Protein AF-A0A970WE36-F1 (afdb_monomer_lite)

Structure (mmCIF, N/CA/C/O backbone):
data_AF-A0A970WE36-F1
#
_entry.id   AF-A0A970WE36-F1
#
loop_
_atom_site.group_PDB
_atom_site.id
_atom_site.type_symbol
_atom_site.label_atom_id
_atom_site.label_alt_id
_atom_site.label_comp_id
_atom_site.label_asym_id
_atom_site.label_entity_id
_atom_site.label_seq_id
_atom_site.pdbx_PDB_ins_code
_atom_site.Cartn_x
_atom_site.Cartn_y
_atom_site.Cartn_z
_atom_site.occupancy
_atom_site.B_iso_or_equiv
_atom_site.auth_seq_id
_atom_site.auth_comp_id
_atom_site.auth_asym_id
_atom_site.auth_atom_id
_atom_site.pdbx_PDB_model_num
ATOM 1 N N . MET A 1 1 ? -1.073 -2.062 15.771 1.00 77.75 1 MET A N 1
ATOM 2 C CA . MET A 1 1 ? -1.616 -1.851 17.132 1.00 77.75 1 MET A CA 1
ATOM 3 C C . MET A 1 1 ? -2.695 -0.796 17.016 1.00 77.75 1 MET A C 1
ATOM 5 O O . MET A 1 1 ? -2.570 0.042 16.133 1.00 77.75 1 MET A O 1
ATOM 9 N N . MET A 1 2 ? -3.724 -0.855 17.850 1.00 82.62 2 MET A N 1
ATOM 10 C CA . MET A 1 2 ? -4.867 0.057 17.833 1.00 82.62 2 MET A CA 1
ATOM 11 C C . MET A 1 2 ? -5.070 0.627 19.236 1.00 82.62 2 MET A C 1
ATOM 13 O O . MET A 1 2 ? -4.856 -0.085 20.217 1.00 82.62 2 MET A O 1
ATOM 17 N N . SER A 1 3 ? -5.475 1.889 19.319 1.00 84.69 3 SER A N 1
ATOM 18 C CA . SER A 1 3 ? -5.939 2.532 20.545 1.00 84.69 3 SER A CA 1
ATOM 19 C C . SER A 1 3 ? -7.253 3.243 20.241 1.00 84.69 3 SER A C 1
ATOM 21 O O . SER A 1 3 ? -7.369 3.893 19.204 1.00 84.69 3 SER A O 1
ATOM 23 N N . ASP A 1 4 ? -8.223 3.106 21.133 1.00 90.75 4 ASP A N 1
ATOM 24 C CA . ASP A 1 4 ? -9.548 3.730 21.081 1.00 90.75 4 ASP A CA 1
ATOM 25 C C . ASP A 1 4 ? -9.764 4.742 22.225 1.00 90.75 4 ASP A C 1
ATOM 27 O O . ASP A 1 4 ? -10.789 5.418 22.286 1.00 90.75 4 ASP A O 1
ATOM 31 N N . ASP A 1 5 ? -8.774 4.917 23.105 1.00 91.56 5 ASP A N 1
ATOM 32 C CA . ASP A 1 5 ? -8.851 5.748 24.311 1.00 91.56 5 ASP A CA 1
ATOM 33 C C . ASP A 1 5 ? -7.889 6.949 24.298 1.00 91.56 5 ASP A C 1
ATOM 35 O O . ASP A 1 5 ? -7.480 7.462 25.350 1.00 91.56 5 ASP A O 1
ATOM 39 N N . GLN A 1 6 ? -7.583 7.438 23.092 1.00 89.25 6 GLN A N 1
ATOM 40 C CA . GLN A 1 6 ? -6.638 8.528 22.816 1.00 89.25 6 GLN A CA 1
ATOM 41 C C . GLN A 1 6 ? -5.188 8.181 23.194 1.00 89.25 6 GLN A C 1
ATOM 43 O O . GLN A 1 6 ? -4.437 9.025 23.682 1.00 89.25 6 GLN A O 1
ATOM 48 N N . GLY A 1 7 ? -4.781 6.933 22.957 1.00 90.50 7 GLY A N 1
ATOM 49 C CA . GLY A 1 7 ? -3.398 6.487 23.117 1.00 90.50 7 GLY A CA 1
ATOM 50 C C . GLY A 1 7 ? -3.010 6.109 24.545 1.00 90.50 7 GLY A C 1
ATOM 51 O O . GLY A 1 7 ? -1.814 5.948 24.803 1.00 90.50 7 GLY A O 1
ATOM 52 N N . ARG A 1 8 ? -3.970 5.970 25.471 1.00 91.19 8 ARG A N 1
ATOM 53 C CA . ARG A 1 8 ? -3.691 5.577 26.863 1.00 91.19 8 ARG A CA 1
ATOM 54 C C . ARG A 1 8 ? -3.449 4.075 26.973 1.00 91.19 8 ARG A C 1
ATOM 56 O O . ARG A 1 8 ? -2.536 3.659 27.684 1.00 91.19 8 ARG A O 1
ATOM 63 N N . THR A 1 9 ? -4.218 3.274 26.246 1.00 90.50 9 THR A N 1
ATOM 64 C CA . THR A 1 9 ? -4.042 1.828 26.130 1.00 90.50 9 THR A CA 1
ATOM 65 C C . THR A 1 9 ? -3.933 1.418 24.668 1.00 90.50 9 THR A C 1
ATOM 67 O O . THR A 1 9 ? -4.423 2.085 23.757 1.00 90.50 9 THR A O 1
ATOM 70 N N . TRP A 1 10 ? -3.197 0.330 24.441 1.00 89.69 10 TRP A N 1
ATOM 71 C CA . TRP A 1 10 ? -2.887 -0.172 23.109 1.00 89.69 10 TRP A CA 1
ATOM 72 C C . TRP A 1 10 ? -3.174 -1.662 23.039 1.00 89.69 10 TRP A C 1
ATOM 74 O O . TRP A 1 10 ? -2.649 -2.451 23.825 1.00 89.69 10 TRP A O 1
ATOM 84 N N . HIS A 1 11 ? -3.955 -2.047 22.038 1.00 85.44 11 HIS A N 1
ATOM 85 C CA . HIS A 1 11 ? -4.286 -3.429 21.745 1.00 85.44 11 HIS A CA 1
ATOM 86 C C . HIS A 1 11 ? -3.544 -3.879 20.487 1.00 85.44 11 HIS A C 1
ATOM 88 O O . HIS A 1 11 ? -3.513 -3.204 19.449 1.00 85.44 11 HIS A O 1
ATOM 94 N N . ARG A 1 12 ? -2.899 -5.041 20.570 1.00 84.69 12 ARG A N 1
ATOM 95 C CA . ARG A 1 12 ? -2.335 -5.713 19.399 1.00 84.69 12 ARG A CA 1
ATOM 96 C C . ARG A 1 12 ? -3.428 -6.576 18.768 1.00 84.69 12 ARG A C 1
ATOM 98 O O . ARG A 1 12 ? -4.193 -7.201 19.494 1.00 84.69 12 ARG A O 1
ATOM 105 N N . SER A 1 13 ? -3.474 -6.615 17.435 1.00 79.31 13 SER A N 1
ATOM 106 C CA . SER A 1 13 ? -4.313 -7.586 16.723 1.00 79.31 13 SER A CA 1
ATOM 107 C C . SER A 1 13 ? -3.967 -9.008 17.178 1.00 79.31 13 SER A C 1
ATOM 109 O O . SER A 1 13 ? -2.796 -9.295 17.450 1.00 79.31 13 SER A O 1
ATOM 111 N N . ALA A 1 14 ? -4.974 -9.880 17.248 1.00 79.56 14 ALA A N 1
ATOM 112 C CA . ALA A 1 14 ? -4.768 -11.305 17.497 1.00 79.56 14 ALA A CA 1
ATOM 113 C C . ALA A 1 14 ? -3.917 -11.949 16.387 1.00 79.56 14 ALA A C 1
ATOM 115 O O . ALA A 1 14 ? -3.132 -12.859 16.653 1.00 79.56 14 ALA A O 1
ATOM 116 N N . ASP A 1 15 ? -4.005 -11.406 15.172 1.00 76.25 15 ASP A N 1
ATOM 117 C CA . ASP A 1 15 ? -3.295 -11.896 14.000 1.00 76.25 15 ASP A CA 1
ATOM 118 C C . ASP A 1 15 ? -2.027 -11.084 13.717 1.00 76.25 15 ASP A C 1
ATOM 120 O O . ASP A 1 15 ? -1.945 -9.873 13.942 1.00 76.25 15 ASP A O 1
ATOM 124 N N . THR A 1 16 ? -1.001 -11.760 13.200 1.00 74.19 16 THR A N 1
ATOM 125 C CA . THR A 1 16 ? 0.247 -11.133 12.750 1.00 74.19 16 THR A CA 1
ATOM 126 C C . THR A 1 16 ? 0.548 -11.566 11.324 1.00 74.19 16 THR A C 1
ATOM 128 O O . THR A 1 16 ? 0.665 -12.756 11.042 1.00 74.19 16 THR A O 1
ATOM 131 N N . ILE A 1 17 ? 0.725 -10.591 10.434 1.00 69.62 17 ILE A N 1
ATOM 132 C CA . ILE A 1 17 ? 1.188 -10.832 9.068 1.00 69.62 17 ILE A CA 1
ATOM 133 C C . ILE A 1 17 ? 2.713 -10.957 9.104 1.00 69.62 17 ILE A C 1
ATOM 135 O O . ILE A 1 17 ? 3.409 -10.033 9.526 1.00 69.62 17 ILE A O 1
ATOM 139 N N . VAL A 1 18 ? 3.232 -12.104 8.664 1.00 71.56 18 VAL A N 1
ATOM 140 C CA . VAL A 1 18 ? 4.672 -12.360 8.545 1.00 71.56 18 VAL A CA 1
ATOM 141 C C . VAL A 1 18 ? 5.030 -12.416 7.067 1.00 71.56 18 VAL A C 1
ATOM 143 O O . VAL A 1 18 ? 4.505 -13.245 6.328 1.00 71.56 18 VAL A O 1
ATOM 146 N N . LEU A 1 19 ? 5.938 -11.539 6.643 1.00 61.28 19 LEU A N 1
ATOM 147 C CA . LEU A 1 19 ? 6.429 -11.475 5.269 1.00 61.28 19 LEU A CA 1
ATOM 148 C C . LEU A 1 19 ? 7.941 -11.748 5.245 1.00 61.28 19 LEU A C 1
ATOM 150 O O . LEU A 1 19 ? 8.652 -11.307 6.153 1.00 61.28 19 LEU A O 1
ATOM 154 N N . PRO A 1 20 ? 8.457 -12.474 4.238 1.00 58.75 20 PRO A N 1
ATOM 155 C CA . PRO A 1 20 ? 9.881 -12.787 4.133 1.00 58.75 20 PRO A CA 1
ATOM 156 C C . PRO A 1 20 ? 10.726 -11.527 3.866 1.00 58.75 20 PRO A C 1
ATOM 158 O O . PRO A 1 20 ? 10.232 -10.525 3.350 1.00 58.75 20 PRO A O 1
ATOM 161 N N . LYS A 1 21 ? 12.038 -11.603 4.143 1.00 67.38 21 LYS A N 1
ATOM 162 C CA . LYS A 1 21 ? 13.009 -10.487 4.020 1.00 67.38 21 LYS A CA 1
ATOM 163 C C . LYS A 1 21 ? 12.652 -9.315 4.959 1.00 67.38 21 LYS A C 1
ATOM 165 O O . LYS A 1 21 ? 12.136 -9.552 6.048 1.00 67.38 21 LYS A O 1
ATOM 170 N N . ARG A 1 22 ? 12.924 -8.050 4.592 1.00 63.38 22 ARG A N 1
ATOM 171 C CA . ARG A 1 22 ? 12.380 -6.868 5.303 1.00 63.38 22 ARG A CA 1
ATOM 172 C C . ARG A 1 22 ? 10.915 -6.678 4.892 1.00 63.38 22 ARG A C 1
ATOM 174 O O . ARG A 1 22 ? 10.573 -5.749 4.172 1.00 63.38 22 ARG A O 1
ATOM 181 N N . GLY A 1 23 ? 10.093 -7.667 5.227 1.00 57.22 23 GLY A N 1
ATOM 182 C CA . GLY A 1 23 ? 8.861 -7.965 4.506 1.00 57.22 23 GLY A CA 1
ATOM 183 C C . GLY A 1 23 ? 7.701 -6.999 4.724 1.00 57.22 23 GLY A C 1
ATOM 184 O O . GLY A 1 23 ? 6.837 -6.949 3.865 1.00 57.22 23 GLY A O 1
ATOM 185 N N . ALA A 1 24 ? 7.673 -6.224 5.808 1.00 63.97 24 ALA A N 1
ATOM 186 C CA . ALA A 1 24 ? 6.612 -5.252 6.072 1.00 63.97 24 ALA A CA 1
ATOM 187 C C . ALA A 1 24 ? 7.228 -3.930 6.531 1.00 63.97 24 ALA A C 1
ATOM 189 O O . ALA A 1 24 ? 7.826 -3.852 7.605 1.00 63.97 24 ALA A O 1
ATOM 190 N N . MET A 1 25 ? 7.117 -2.901 5.699 1.00 73.25 25 MET A N 1
ATOM 191 C CA . MET A 1 25 ? 7.684 -1.580 5.946 1.00 73.25 25 MET A CA 1
ATOM 192 C C . MET A 1 25 ? 6.666 -0.496 5.580 1.00 73.25 25 MET A C 1
ATOM 194 O O . MET A 1 25 ? 5.909 -0.668 4.628 1.00 73.25 25 MET A O 1
ATOM 198 N N . GLU A 1 26 ? 6.689 0.619 6.318 1.00 72.56 26 GLU A N 1
ATOM 199 C CA . GLU A 1 26 ? 5.905 1.839 6.034 1.00 72.56 26 GLU A CA 1
ATOM 200 C C . GLU A 1 26 ? 4.426 1.549 5.751 1.00 72.56 26 GLU A C 1
ATOM 202 O O . GLU A 1 26 ? 3.914 1.782 4.659 1.00 72.56 26 GLU A O 1
ATOM 207 N N . ALA A 1 27 ? 3.755 0.986 6.757 1.00 69.00 27 ALA A N 1
ATOM 208 C CA . ALA A 1 27 ? 2.320 0.764 6.706 1.00 69.00 27 ALA A CA 1
ATOM 209 C C . ALA A 1 27 ? 1.573 2.102 6.631 1.00 69.00 27 ALA A C 1
ATOM 211 O O . ALA A 1 27 ? 1.799 2.969 7.475 1.00 69.00 27 ALA A O 1
ATOM 212 N N . SER A 1 28 ? 0.647 2.228 5.684 1.00 74.62 28 SER A N 1
ATOM 213 C CA . SER A 1 28 ? -0.371 3.281 5.677 1.00 74.62 28 SER A CA 1
ATOM 214 C C . SER A 1 28 ? -1.753 2.639 5.741 1.00 74.62 28 SER A C 1
ATOM 216 O O . SER A 1 28 ? -1.988 1.619 5.088 1.00 74.62 28 SER A O 1
ATOM 218 N N . ILE A 1 29 ? -2.637 3.206 6.562 1.00 73.81 29 ILE A N 1
ATOM 219 C CA . ILE A 1 29 ? -4.001 2.726 6.792 1.00 73.81 29 ILE A CA 1
ATOM 220 C C . ILE A 1 29 ? -4.969 3.826 6.377 1.00 73.81 29 ILE A C 1
ATOM 222 O O . ILE A 1 29 ? -4.776 4.982 6.751 1.00 73.81 29 ILE A O 1
ATOM 226 N N . ALA A 1 30 ? -6.026 3.446 5.673 1.00 75.50 30 ALA A N 1
ATOM 227 C CA . ALA A 1 30 ? -7.167 4.304 5.403 1.00 75.50 30 ALA A CA 1
ATOM 228 C C . ALA A 1 30 ? -8.471 3.573 5.737 1.00 75.50 30 ALA A C 1
ATOM 230 O O . ALA A 1 30 ? -8.515 2.341 5.759 1.00 75.50 30 ALA A O 1
ATOM 231 N N . GLU A 1 31 ? -9.517 4.346 6.002 1.00 76.62 31 GLU A N 1
ATOM 232 C CA . GLU A 1 31 ? -10.875 3.846 6.201 1.00 76.62 31 GLU A CA 1
ATOM 233 C C . GLU A 1 31 ? -11.633 3.882 4.870 1.00 76.62 31 GLU A C 1
ATOM 235 O O . GLU A 1 31 ? -11.585 4.870 4.131 1.00 76.62 31 GLU A O 1
ATOM 240 N N . LEU A 1 32 ? -12.293 2.776 4.549 1.00 72.50 32 LEU A N 1
ATOM 241 C CA . LEU A 1 32 ? -13.177 2.629 3.403 1.00 72.50 32 LEU A CA 1
ATOM 242 C C . LEU A 1 32 ? -14.567 3.190 3.727 1.00 72.50 32 LEU A C 1
ATOM 244 O O . LEU A 1 32 ? -14.930 3.403 4.881 1.00 72.50 32 LEU A O 1
ATOM 248 N N . ALA A 1 33 ? -15.376 3.430 2.693 1.00 73.12 33 ALA A N 1
ATOM 249 C CA . ALA A 1 33 ? -16.701 4.037 2.850 1.00 73.12 33 ALA A CA 1
ATOM 250 C C . ALA A 1 33 ? -17.688 3.197 3.690 1.00 73.12 33 ALA A C 1
ATOM 252 O O . ALA A 1 33 ? -18.689 3.728 4.167 1.00 73.12 33 ALA A O 1
ATOM 253 N N . ASP A 1 34 ? -17.426 1.901 3.852 1.00 76.56 34 ASP A N 1
ATOM 254 C CA . ASP A 1 34 ? -18.204 0.957 4.659 1.00 76.56 34 ASP A CA 1
ATOM 255 C C . ASP A 1 34 ? -17.673 0.787 6.097 1.00 76.56 34 ASP A C 1
ATOM 257 O O . ASP A 1 34 ? -18.246 0.020 6.872 1.00 76.56 34 ASP A O 1
ATOM 261 N N . GLY A 1 35 ? -16.622 1.523 6.474 1.00 73.94 35 GLY A N 1
ATOM 262 C CA . GLY A 1 35 ? -15.989 1.455 7.792 1.00 73.94 35 GLY A CA 1
ATOM 263 C C . GLY A 1 35 ? -14.934 0.354 7.929 1.00 73.94 35 GLY A C 1
ATOM 264 O O . GLY A 1 35 ? -14.373 0.181 9.013 1.00 73.94 35 GLY A O 1
ATOM 265 N N . GLU A 1 36 ? -14.632 -0.397 6.863 1.00 77.94 36 GLU A N 1
ATOM 266 C CA . GLU A 1 36 ? -13.482 -1.300 6.864 1.00 77.94 36 GLU A CA 1
ATOM 267 C C . GLU A 1 36 ? -12.161 -0.522 6.780 1.00 77.94 36 GLU A C 1
ATOM 269 O O . GLU A 1 36 ? -12.085 0.586 6.252 1.00 77.94 36 GLU A O 1
ATOM 274 N N . LEU A 1 37 ? -11.081 -1.116 7.294 1.00 73.25 37 LEU A N 1
ATOM 275 C CA . LEU A 1 37 ? -9.738 -0.551 7.186 1.00 73.25 37 LEU A CA 1
ATOM 276 C C . LEU A 1 37 ? -8.929 -1.308 6.143 1.00 73.25 37 LEU A C 1
ATOM 278 O O . LEU A 1 37 ? -8.836 -2.535 6.168 1.00 73.25 37 LEU A O 1
ATOM 282 N N . VAL A 1 38 ? -8.246 -0.560 5.290 1.00 71.81 38 VAL A N 1
ATOM 283 C CA . VAL A 1 38 ? -7.328 -1.092 4.287 1.00 71.81 38 VAL A CA 1
ATOM 284 C C . VAL A 1 38 ? -5.920 -0.608 4.583 1.00 71.81 38 VAL A C 1
ATOM 286 O O . VAL A 1 38 ? -5.678 0.565 4.866 1.00 71.81 38 VAL A O 1
ATOM 289 N N . MET A 1 39 ? -4.979 -1.546 4.547 1.00 71.56 39 MET A N 1
ATOM 290 C CA . MET A 1 39 ? -3.580 -1.299 4.856 1.00 71.56 39 MET A CA 1
ATOM 291 C C . MET A 1 39 ? -2.730 -1.536 3.614 1.00 71.56 39 MET A C 1
ATOM 293 O O . MET A 1 39 ? -2.712 -2.634 3.062 1.00 71.56 39 MET A O 1
ATOM 297 N N . SER A 1 40 ? -1.978 -0.517 3.215 1.00 72.19 40 SER A N 1
ATOM 298 C CA . SER A 1 40 ? -0.899 -0.653 2.239 1.00 72.19 40 SER A CA 1
ATOM 299 C C . SER A 1 40 ? 0.425 -0.841 2.977 1.00 72.19 40 SER A C 1
ATOM 301 O O . SER A 1 40 ? 0.700 -0.159 3.964 1.00 72.19 40 SER A O 1
ATOM 303 N N . LEU A 1 41 ? 1.236 -1.793 2.522 1.00 67.12 41 LEU A N 1
ATOM 304 C CA . LEU A 1 41 ? 2.547 -2.108 3.086 1.00 67.12 41 LEU A CA 1
ATOM 305 C C . LEU A 1 41 ? 3.558 -2.150 1.949 1.00 67.12 41 LEU A C 1
ATOM 307 O O . LEU A 1 41 ? 3.336 -2.839 0.953 1.00 67.12 41 LEU A O 1
ATOM 311 N N . ARG A 1 42 ? 4.708 -1.496 2.116 1.00 70.19 42 ARG A N 1
ATOM 312 C CA . ARG A 1 42 ? 5.858 -1.815 1.271 1.00 70.19 42 ARG A CA 1
ATOM 313 C C . ARG A 1 42 ? 6.418 -3.157 1.710 1.00 70.19 42 ARG A C 1
ATOM 315 O O . ARG A 1 42 ? 6.630 -3.404 2.899 1.00 70.19 42 ARG A O 1
ATOM 322 N N . THR A 1 43 ? 6.754 -3.981 0.733 1.00 64.75 43 THR A N 1
ATOM 323 C CA . THR A 1 43 ? 7.458 -5.240 0.953 1.00 64.75 43 THR A CA 1
ATOM 324 C C . THR A 1 43 ? 8.689 -5.292 0.044 1.00 64.75 43 THR A C 1
ATOM 326 O O . THR A 1 43 ? 8.786 -4.547 -0.927 1.00 64.75 43 THR A O 1
ATOM 329 N N . GLN A 1 44 ? 9.655 -6.161 0.349 1.00 60.28 44 GLN A N 1
ATOM 330 C CA . GLN A 1 44 ? 10.781 -6.458 -0.557 1.00 60.28 44 GLN A CA 1
ATOM 331 C C . GLN A 1 44 ? 10.486 -7.622 -1.518 1.00 60.28 44 GLN A C 1
ATOM 333 O O . GLN A 1 44 ? 11.401 -8.275 -2.043 1.00 60.28 44 GLN A O 1
ATOM 338 N N . LEU A 1 45 ? 9.208 -7.944 -1.679 1.00 52.97 45 LEU A N 1
ATOM 339 C CA . LEU A 1 45 ? 8.709 -8.807 -2.729 1.00 52.97 45 LEU A CA 1
ATOM 340 C C . LEU A 1 45 ? 8.417 -7.851 -3.896 1.00 52.97 45 LEU A C 1
ATOM 342 O O . LEU A 1 45 ? 7.490 -7.059 -3.789 1.00 52.97 45 LEU A O 1
ATOM 346 N N . GLY A 1 46 ? 9.266 -7.817 -4.935 1.00 53.47 46 GLY A N 1
ATOM 347 C CA . GLY A 1 46 ? 8.970 -7.039 -6.1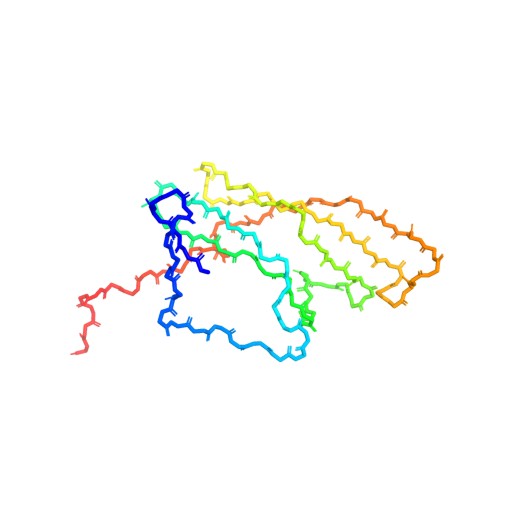58 1.00 53.47 46 GLY A CA 1
ATOM 348 C C . GLY A 1 46 ? 7.595 -7.440 -6.708 1.00 53.47 46 GLY A C 1
ATOM 349 O O . GLY A 1 46 ? 7.149 -8.551 -6.436 1.00 53.47 46 GLY A O 1
ATOM 350 N N . ASP A 1 47 ? 6.821 -6.640 -7.425 1.00 54.44 47 ASP A N 1
ATOM 351 C CA . ASP A 1 47 ? 6.961 -5.402 -8.199 1.00 54.44 47 ASP A CA 1
ATOM 352 C C . ASP A 1 47 ? 5.668 -4.581 -7.947 1.00 54.44 47 ASP A C 1
ATOM 354 O O . ASP A 1 47 ? 4.750 -5.134 -7.340 1.00 54.44 47 ASP A O 1
ATOM 358 N N . LEU A 1 48 ? 5.511 -3.335 -8.413 1.00 52.56 48 LEU A N 1
ATOM 359 C CA . LEU A 1 48 ? 4.143 -2.785 -8.504 1.00 52.56 48 LEU A CA 1
ATOM 360 C C . LEU A 1 48 ? 3.456 -3.135 -9.830 1.00 52.56 48 LEU A C 1
ATOM 362 O O . LEU A 1 48 ? 2.238 -3.253 -9.800 1.00 52.56 48 LEU A O 1
ATOM 366 N N . GLU A 1 49 ? 4.208 -3.412 -10.913 1.00 49.31 49 GLU A N 1
ATOM 367 C CA . GLU A 1 49 ? 3.827 -4.449 -11.903 1.00 49.31 49 GLU A CA 1
ATOM 368 C C . GLU A 1 49 ? 4.861 -4.778 -13.012 1.00 49.31 49 GLU A C 1
ATOM 370 O O . GLU A 1 49 ? 4.501 -5.560 -13.881 1.00 49.31 49 GLU A O 1
ATOM 375 N N . THR A 1 50 ? 6.105 -4.264 -13.044 1.00 59.91 50 THR A N 1
ATOM 376 C CA . THR A 1 50 ? 7.090 -4.359 -14.169 1.00 59.91 50 THR A CA 1
ATOM 377 C C . THR A 1 50 ? 8.538 -3.842 -13.973 1.00 59.91 50 THR A C 1
ATOM 379 O O . THR A 1 50 ? 9.378 -4.087 -14.842 1.00 59.91 50 THR A O 1
ATOM 382 N N . ASP A 1 51 ? 8.875 -3.044 -12.951 1.00 68.06 51 ASP A N 1
ATOM 383 C CA . ASP A 1 51 ? 10.211 -2.426 -12.846 1.00 68.06 51 ASP A CA 1
ATOM 384 C C . ASP A 1 51 ? 11.112 -3.106 -11.793 1.00 68.06 51 ASP A C 1
ATOM 386 O O . ASP A 1 51 ? 11.146 -2.677 -10.634 1.00 68.06 51 ASP A O 1
ATOM 390 N N . PRO A 1 52 ? 11.935 -4.109 -12.178 1.00 67.56 52 PRO A N 1
ATOM 391 C CA . PRO A 1 52 ? 12.832 -4.801 -11.251 1.00 67.56 52 PRO A CA 1
ATOM 392 C C . PRO A 1 52 ? 13.999 -3.924 -10.779 1.00 67.56 52 PRO A C 1
ATOM 394 O O . PRO A 1 52 ? 14.796 -4.353 -9.942 1.00 67.56 52 PRO A O 1
ATOM 397 N N . THR A 1 53 ? 14.150 -2.722 -11.342 1.00 73.31 53 THR A N 1
ATOM 398 C CA . THR A 1 53 ? 15.242 -1.801 -11.022 1.00 73.31 53 THR A CA 1
ATOM 399 C C . THR A 1 53 ? 14.821 -0.704 -10.053 1.00 73.31 53 THR A C 1
ATOM 401 O O . THR A 1 53 ? 15.692 0.025 -9.577 1.00 73.31 53 THR A O 1
ATOM 404 N N . ALA A 1 54 ? 13.529 -0.590 -9.735 1.00 73.00 54 ALA A N 1
ATOM 405 C CA . ALA A 1 54 ? 12.997 0.440 -8.856 1.00 73.00 54 ALA A CA 1
ATOM 406 C C . ALA A 1 54 ? 12.657 -0.093 -7.459 1.00 73.00 54 ALA A C 1
ATOM 408 O O . ALA A 1 54 ? 12.106 -1.179 -7.297 1.00 73.00 54 ALA A O 1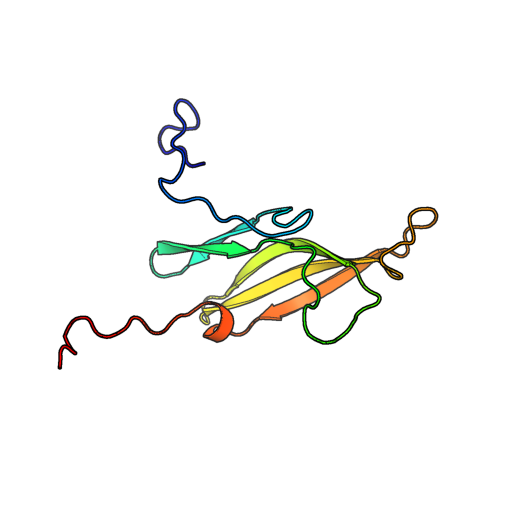
ATO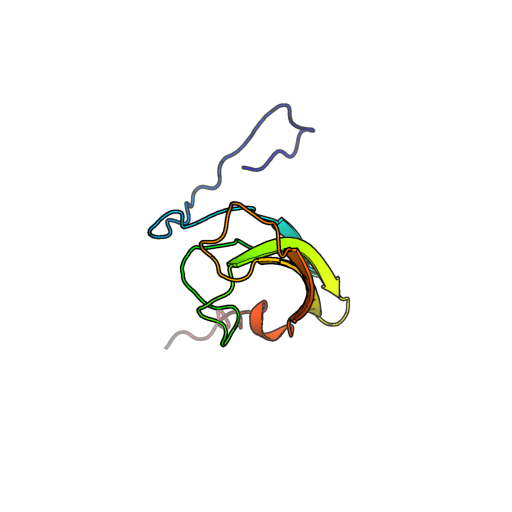M 409 N N . GLU A 1 55 ? 12.937 0.716 -6.438 1.00 73.50 55 GLU A N 1
ATOM 410 C CA . GLU A 1 55 ? 12.341 0.561 -5.110 1.00 73.50 55 GLU A CA 1
ATOM 411 C C . GLU A 1 55 ? 11.294 1.660 -4.903 1.00 73.50 55 GLU A C 1
ATOM 413 O O . GLU A 1 55 ? 11.552 2.828 -5.190 1.00 73.50 55 GLU A O 1
ATOM 418 N N . PHE A 1 56 ? 10.114 1.291 -4.397 1.00 73.12 56 PHE A N 1
ATOM 419 C CA . PHE A 1 56 ? 9.013 2.221 -4.136 1.00 73.12 56 PHE A CA 1
ATOM 420 C C . PHE A 1 56 ? 8.726 2.301 -2.642 1.00 73.12 56 PHE A C 1
ATOM 422 O O . PHE A 1 56 ? 8.517 1.273 -2.009 1.00 73.12 56 PHE A O 1
ATOM 429 N N . THR A 1 57 ? 8.655 3.505 -2.084 1.00 72.50 57 THR A N 1
ATOM 430 C CA . THR A 1 57 ? 8.111 3.778 -0.743 1.00 72.50 57 THR A CA 1
ATOM 431 C C . THR A 1 57 ? 6.745 4.437 -0.888 1.00 72.50 57 THR A C 1
ATOM 433 O O . THR A 1 57 ? 6.601 5.373 -1.674 1.00 72.50 57 THR A O 1
ATOM 436 N N . ASN A 1 58 ? 5.736 3.929 -0.174 1.00 70.06 58 ASN A N 1
ATOM 437 C CA . ASN A 1 58 ? 4.441 4.595 -0.118 1.00 70.06 58 ASN A CA 1
ATOM 438 C C . ASN A 1 58 ? 4.537 5.781 0.845 1.00 70.06 58 ASN A C 1
ATOM 440 O O . ASN A 1 58 ? 4.887 5.602 2.010 1.00 70.06 58 ASN A O 1
ATOM 444 N N . LEU A 1 59 ? 4.222 6.973 0.350 1.00 71.44 59 LEU A N 1
ATOM 445 C CA . LEU A 1 59 ? 4.143 8.183 1.158 1.00 71.44 59 LEU A CA 1
ATOM 446 C C . LEU A 1 59 ? 2.712 8.452 1.616 1.00 71.44 59 LEU A C 1
ATOM 448 O O . LEU A 1 59 ? 2.525 8.927 2.733 1.00 71.44 59 LEU A O 1
ATOM 452 N N . ASP A 1 60 ? 1.724 8.163 0.764 1.00 74.38 60 ASP A N 1
ATOM 453 C CA . ASP A 1 60 ? 0.318 8.424 1.055 1.00 74.38 60 ASP A CA 1
ATOM 454 C C . ASP A 1 60 ? -0.628 7.529 0.238 1.00 74.38 60 ASP A C 1
ATOM 456 O O . ASP A 1 60 ? -0.345 7.176 -0.908 1.00 74.38 60 ASP A O 1
ATOM 460 N N . CYS A 1 61 ? -1.778 7.188 0.815 1.00 74.69 61 CYS A N 1
ATOM 461 C CA . CYS A 1 61 ? -2.830 6.420 0.156 1.00 74.69 61 CYS A CA 1
ATOM 462 C C . CYS A 1 61 ? -4.188 7.062 0.435 1.00 74.69 61 CYS A C 1
ATOM 464 O O . CYS A 1 61 ? -4.674 7.032 1.566 1.00 74.69 61 CYS A O 1
ATOM 466 N N . LEU A 1 62 ? -4.812 7.606 -0.608 1.00 79.25 62 LEU A N 1
ATOM 467 C CA . LEU A 1 62 ? -6.110 8.261 -0.521 1.00 79.25 62 LEU A CA 1
ATOM 468 C C . LEU A 1 62 ? -7.180 7.425 -1.219 1.00 79.25 62 LEU A C 1
ATOM 470 O O . LEU A 1 62 ? -7.138 7.260 -2.439 1.00 79.25 62 LEU A O 1
ATOM 474 N N . PHE A 1 63 ? -8.176 6.958 -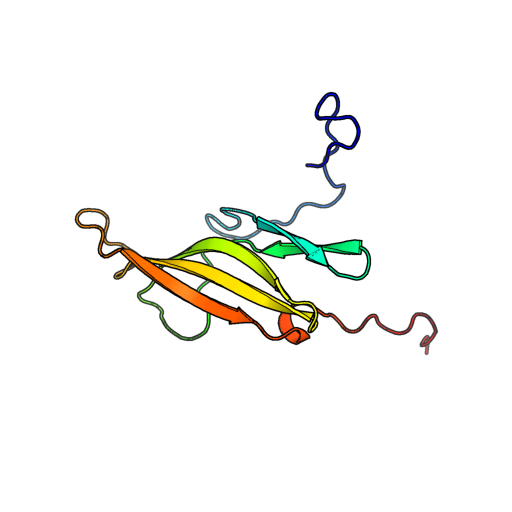0.469 1.00 76.94 63 PHE A N 1
ATOM 475 C CA . PHE A 1 63 ? -9.330 6.273 -1.048 1.00 76.94 63 PHE A CA 1
ATOM 476 C C . PHE A 1 63 ? -10.299 7.262 -1.686 1.00 76.94 63 PHE A C 1
ATOM 478 O O . PHE A 1 63 ? -10.627 8.312 -1.134 1.00 76.94 63 PHE A O 1
ATOM 485 N N . LEU A 1 64 ? -10.746 6.914 -2.887 1.00 76.62 64 LEU A N 1
ATOM 486 C CA . LEU A 1 64 ? -11.708 7.675 -3.663 1.00 76.62 64 LEU A CA 1
ATOM 487 C C . LEU A 1 64 ? -13.120 7.189 -3.338 1.00 76.62 64 LEU A C 1
ATOM 489 O O . LEU A 1 64 ? -13.346 6.001 -3.120 1.00 76.62 64 LEU A O 1
ATOM 493 N N . GLN A 1 65 ? -14.105 8.085 -3.424 1.00 74.19 65 GLN A N 1
ATOM 494 C CA . GLN A 1 65 ? -15.525 7.717 -3.293 1.00 74.19 65 GLN A CA 1
ATOM 495 C C . GLN A 1 65 ? -15.973 6.664 -4.322 1.00 74.19 65 GLN A C 1
ATOM 497 O O . GLN A 1 65 ? -16.957 5.968 -4.103 1.00 74.19 65 GLN A O 1
ATOM 502 N N . SER A 1 66 ? -15.252 6.532 -5.438 1.00 78.50 66 SER A N 1
ATOM 503 C CA . SER A 1 66 ? -15.480 5.500 -6.453 1.00 78.50 66 SER A CA 1
ATOM 504 C C . SER A 1 66 ? -15.020 4.095 -6.037 1.00 78.50 66 SER A C 1
ATOM 506 O O . SER A 1 66 ? -15.200 3.158 -6.810 1.00 78.50 66 SER A O 1
ATOM 508 N N . GLY A 1 67 ? -14.405 3.937 -4.861 1.00 75.31 67 GLY A N 1
ATOM 509 C CA . GLY A 1 67 ? -13.906 2.659 -4.344 1.00 75.31 67 GLY A CA 1
ATOM 510 C C . GLY A 1 67 ? -12.480 2.296 -4.778 1.00 75.31 67 GLY A C 1
ATOM 511 O O . GLY A 1 67 ? -11.970 1.268 -4.352 1.00 75.31 67 GLY A O 1
ATOM 512 N N . GLY A 1 68 ? -11.825 3.117 -5.607 1.00 80.94 68 GLY A N 1
ATOM 513 C CA . GLY A 1 68 ? -10.388 3.002 -5.901 1.00 80.94 68 GLY A CA 1
ATOM 514 C C . GLY A 1 68 ? -9.520 3.797 -4.920 1.00 80.94 68 GLY A C 1
ATOM 515 O O . GLY A 1 68 ? -10.035 4.424 -3.996 1.00 80.94 68 GLY A O 1
ATOM 516 N N . ALA A 1 69 ? -8.209 3.837 -5.154 1.00 80.88 69 ALA A N 1
ATOM 517 C CA . ALA A 1 69 ? -7.286 4.661 -4.373 1.00 80.88 69 ALA A CA 1
ATOM 518 C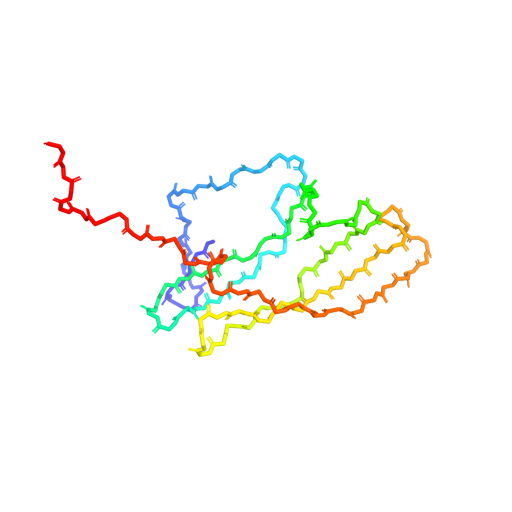 C . ALA A 1 69 ? -6.255 5.377 -5.249 1.00 80.88 69 ALA A C 1
ATOM 520 O O . ALA A 1 69 ? -5.859 4.879 -6.300 1.00 80.88 69 ALA A O 1
ATOM 521 N N . VAL A 1 70 ? -5.787 6.536 -4.793 1.00 80.25 70 VAL A N 1
ATOM 522 C CA . VAL A 1 70 ? -4.578 7.188 -5.301 1.00 80.25 70 VAL A CA 1
ATOM 523 C C . VAL A 1 70 ? -3.446 6.874 -4.335 1.00 80.25 70 VAL A C 1
ATOM 525 O O . VAL A 1 70 ? -3.496 7.261 -3.169 1.00 80.25 70 VAL A O 1
ATOM 528 N N . VAL A 1 71 ? -2.423 6.182 -4.825 1.00 79.44 71 VAL A N 1
ATOM 529 C CA . VAL A 1 71 ? -1.208 5.881 -4.066 1.00 79.44 71 VAL A CA 1
ATOM 530 C C . VAL A 1 71 ? -0.116 6.836 -4.515 1.00 79.44 71 VAL A C 1
ATOM 532 O O . VAL A 1 71 ? 0.254 6.850 -5.690 1.00 79.44 71 VAL A O 1
ATOM 535 N N . THR A 1 72 ? 0.407 7.627 -3.584 1.00 78.62 72 THR A N 1
ATOM 536 C CA . THR A 1 72 ? 1.572 8.486 -3.802 1.00 78.62 72 THR A CA 1
ATOM 537 C C . THR A 1 72 ? 2.810 7.751 -3.328 1.00 78.62 72 THR A C 1
ATOM 539 O O . THR A 1 72 ? 2.936 7.424 -2.151 1.00 78.62 72 THR A O 1
ATOM 542 N N . CYS A 1 73 ? 3.758 7.519 -4.226 1.00 75.31 73 CYS A N 1
ATOM 543 C CA . CYS A 1 73 ? 4.997 6.831 -3.911 1.00 75.31 73 CYS A CA 1
ATOM 544 C C . CYS A 1 73 ? 6.224 7.664 -4.282 1.00 75.31 73 CYS A C 1
ATOM 546 O O . CYS A 1 73 ? 6.217 8.450 -5.229 1.00 75.31 73 CYS A O 1
ATOM 548 N N . CYS A 1 74 ? 7.309 7.481 -3.536 1.00 77.19 74 CYS A N 1
ATOM 549 C CA . CYS A 1 74 ? 8.634 7.880 -3.993 1.00 77.19 74 CYS A CA 1
ATOM 550 C C . CYS A 1 74 ? 9.339 6.647 -4.561 1.00 77.19 74 CYS A C 1
ATOM 552 O O . CYS A 1 74 ? 9.329 5.577 -3.950 1.00 77.19 74 CYS A O 1
ATOM 554 N N . ALA A 1 75 ? 9.917 6.799 -5.749 1.00 78.06 75 ALA A N 1
ATOM 555 C CA . ALA A 1 75 ? 10.645 5.764 -6.458 1.00 78.06 75 ALA A CA 1
ATOM 556 C C . ALA A 1 75 ? 12.134 6.114 -6.523 1.00 78.06 75 ALA A C 1
ATOM 558 O O . ALA A 1 75 ? 12.498 7.227 -6.913 1.00 78.06 75 ALA A O 1
ATOM 559 N N . THR A 1 76 ? 12.993 5.152 -6.199 1.00 77.12 76 THR A N 1
ATOM 560 C CA . THR A 1 76 ? 14.446 5.252 -6.372 1.00 77.12 76 THR A CA 1
ATOM 561 C C . THR A 1 76 ? 14.922 4.292 -7.451 1.00 77.12 76 THR A C 1
ATOM 563 O O . THR A 1 76 ? 14.506 3.133 -7.496 1.00 77.12 76 THR A O 1
ATOM 566 N N . ARG A 1 77 ? 15.805 4.780 -8.333 1.00 76.81 77 ARG A N 1
ATOM 567 C CA . ARG A 1 77 ? 16.412 3.987 -9.410 1.00 76.81 77 ARG A CA 1
ATOM 568 C C . ARG A 1 77 ? 17.914 4.279 -9.546 1.00 76.81 77 ARG A C 1
ATOM 570 O O . ARG A 1 77 ? 18.277 5.450 -9.650 1.00 76.81 77 ARG A O 1
ATOM 577 N N . PRO A 1 78 ? 18.772 3.248 -9.632 1.00 72.56 78 PRO A N 1
ATOM 578 C CA . PRO A 1 78 ? 18.461 1.849 -9.347 1.00 72.56 78 PRO A CA 1
ATOM 579 C C . PRO A 1 78 ? 18.217 1.624 -7.843 1.00 72.56 78 PRO A C 1
ATOM 581 O O . PRO A 1 78 ? 18.749 2.353 -7.009 1.00 72.56 78 PRO A O 1
ATOM 584 N N . ALA A 1 79 ? 17.455 0.587 -7.496 1.00 66.44 79 ALA A N 1
ATOM 585 C CA . ALA A 1 79 ? 17.082 0.184 -6.134 1.00 66.44 79 ALA A CA 1
ATOM 586 C C . ALA A 1 79 ? 18.244 0.198 -5.116 1.00 66.44 79 ALA A C 1
ATOM 588 O O . ALA A 1 79 ? 18.068 0.516 -3.941 1.00 66.44 79 ALA A O 1
ATOM 589 N N . TRP A 1 80 ? 19.456 -0.138 -5.565 1.00 70.06 80 TRP A N 1
ATOM 590 C CA . TRP A 1 80 ? 20.648 -0.236 -4.720 1.00 70.06 80 TRP A CA 1
ATOM 591 C C . TRP A 1 80 ? 21.464 1.063 -4.604 1.00 70.06 80 TRP A C 1
ATOM 593 O O . TRP A 1 80 ? 22.424 1.096 -3.828 1.00 70.06 80 TRP A O 1
ATOM 603 N N . GLU A 1 81 ? 21.130 2.120 -5.348 1.00 69.88 81 GLU A N 1
ATOM 604 C CA . GLU A 1 81 ? 21.874 3.381 -5.321 1.00 69.88 81 GLU A CA 1
ATOM 605 C C . GLU A 1 81 ? 21.539 4.181 -4.059 1.00 69.88 81 GLU A C 1
ATOM 607 O O . GLU A 1 81 ? 20.401 4.582 -3.824 1.00 69.88 81 GLU A O 1
ATOM 612 N N . ARG A 1 82 ? 22.555 4.414 -3.223 1.00 66.50 82 ARG A N 1
ATOM 613 C CA . ARG A 1 82 ? 22.416 5.142 -1.948 1.00 66.50 82 ARG A CA 1
ATOM 614 C C . ARG A 1 82 ? 23.271 6.400 -1.871 1.00 66.50 82 ARG A C 1
ATOM 616 O O . ARG A 1 82 ? 23.193 7.110 -0.873 1.00 66.50 82 ARG A O 1
ATOM 623 N N . ARG A 1 83 ? 24.123 6.661 -2.871 1.00 63.88 83 ARG A N 1
ATOM 624 C CA . ARG A 1 83 ? 25.068 7.791 -2.843 1.00 63.88 83 ARG A CA 1
ATOM 625 C C . ARG A 1 83 ? 24.510 9.046 -3.497 1.00 63.88 83 ARG A C 1
ATOM 627 O O . ARG A 1 83 ? 24.897 10.145 -3.110 1.00 63.88 83 ARG A O 1
ATOM 634 N N . THR A 1 84 ? 23.601 8.902 -4.454 1.00 61.62 84 THR A N 1
ATOM 635 C CA . THR A 1 84 ? 22.952 10.032 -5.121 1.00 61.62 84 THR A CA 1
ATOM 636 C C . THR A 1 84 ? 21.455 9.758 -5.205 1.00 61.62 84 THR A C 1
ATOM 638 O O . THR A 1 84 ? 21.062 8.795 -5.859 1.00 61.62 84 THR A O 1
ATOM 641 N N . PRO A 1 85 ? 20.600 10.553 -4.538 1.00 58.59 85 PRO A N 1
ATOM 642 C CA . PRO A 1 85 ? 19.169 10.312 -4.559 1.00 58.59 85 PRO A CA 1
ATOM 643 C C . PRO A 1 85 ? 18.593 10.737 -5.913 1.00 58.59 85 PRO A C 1
ATOM 645 O O . PRO A 1 85 ? 18.197 11.883 -6.101 1.00 58.59 85 PRO A O 1
ATOM 648 N N . ALA A 1 86 ? 18.508 9.804 -6.859 1.00 64.81 86 ALA A N 1
ATOM 649 C CA . ALA A 1 86 ? 17.573 9.914 -7.973 1.00 64.81 86 ALA A CA 1
ATOM 650 C C . ALA A 1 86 ? 16.182 9.493 -7.469 1.00 64.81 86 ALA A C 1
ATOM 652 O O . ALA A 1 86 ? 15.699 8.398 -7.752 1.00 64.81 86 ALA A O 1
ATOM 653 N N . MET A 1 87 ? 15.586 10.344 -6.628 1.00 71.19 87 MET A N 1
ATOM 654 C CA . MET A 1 87 ? 14.236 10.160 -6.094 1.00 71.19 87 MET A CA 1
ATOM 655 C C . MET A 1 87 ? 13.232 10.822 -7.031 1.00 71.19 87 MET A C 1
ATOM 657 O O . MET A 1 87 ? 13.352 12.006 -7.338 1.00 71.19 87 MET A O 1
ATOM 661 N N . SER A 1 88 ? 12.241 10.061 -7.482 1.00 77.06 88 SER A N 1
ATOM 662 C CA . SER A 1 88 ? 11.115 10.574 -8.262 1.00 77.06 88 SER A CA 1
ATOM 663 C C . SER A 1 88 ? 9.833 10.411 -7.466 1.00 77.06 88 SER A C 1
ATOM 665 O O . SER A 1 88 ? 9.577 9.338 -6.927 1.00 77.06 88 SER A O 1
ATOM 667 N N . LEU A 1 89 ? 9.021 11.463 -7.410 1.00 74.94 89 LEU A N 1
ATOM 668 C CA . LEU A 1 89 ? 7.663 11.355 -6.896 1.00 74.94 89 LEU A CA 1
ATOM 669 C C . LEU A 1 89 ? 6.763 10.816 -8.010 1.00 74.94 89 LEU A C 1
ATOM 671 O O . LEU A 1 89 ? 6.799 11.310 -9.138 1.00 74.94 89 LEU A O 1
ATOM 675 N N . CYS A 1 90 ? 5.972 9.801 -7.700 1.00 75.44 90 CYS A N 1
ATOM 676 C CA . CYS A 1 90 ? 5.036 9.178 -8.621 1.00 75.44 90 CYS A CA 1
ATOM 677 C C . CYS A 1 90 ? 3.682 9.006 -7.930 1.00 75.44 90 CYS A C 1
ATOM 679 O O . CYS A 1 90 ? 3.603 8.896 -6.707 1.00 75.44 90 CYS A O 1
ATOM 681 N N . CYS A 1 91 ? 2.612 8.969 -8.714 1.00 75.38 91 CYS A N 1
ATOM 682 C CA . CYS A 1 91 ? 1.304 8.556 -8.231 1.00 75.38 91 CYS A CA 1
ATOM 683 C C . CYS A 1 91 ? 0.723 7.488 -9.155 1.00 75.38 91 CYS A C 1
ATOM 685 O O . CYS A 1 91 ? 0.960 7.500 -10.364 1.00 75.38 91 CYS A O 1
ATOM 687 N N . ALA A 1 92 ? -0.024 6.558 -8.572 1.00 77.56 92 ALA A N 1
ATOM 688 C CA . ALA A 1 92 ? -0.754 5.531 -9.296 1.00 77.56 92 ALA A CA 1
ATOM 689 C C . ALA A 1 92 ? -2.208 5.518 -8.828 1.00 77.56 92 ALA A C 1
ATOM 691 O O . ALA A 1 92 ? -2.486 5.640 -7.634 1.00 77.56 92 ALA A O 1
ATOM 692 N N . VAL A 1 93 ? -3.134 5.362 -9.774 1.00 80.44 93 VAL A N 1
ATOM 693 C CA . VAL A 1 93 ? -4.534 5.072 -9.462 1.00 80.44 93 VAL A CA 1
ATOM 694 C C . VAL A 1 93 ? -4.678 3.560 -9.404 1.00 80.44 93 VAL A C 1
ATOM 696 O O . VAL A 1 93 ? -4.432 2.877 -10.395 1.00 80.44 93 VAL A O 1
ATOM 699 N N . VAL A 1 94 ? -5.068 3.052 -8.243 1.00 79.44 94 VAL A N 1
ATOM 700 C CA . VAL A 1 94 ? -5.320 1.634 -8.008 1.00 79.44 94 VAL A CA 1
ATOM 701 C C . VAL A 1 94 ? -6.831 1.391 -8.093 1.00 79.44 94 VAL A C 1
ATOM 703 O O . VAL A 1 94 ? -7.585 1.996 -7.321 1.00 79.44 94 VAL A O 1
ATOM 706 N N . PRO A 1 95 ? -7.303 0.549 -9.030 1.00 78.88 95 PRO A N 1
ATOM 707 C CA . PRO A 1 95 ? -8.719 0.216 -9.149 1.00 78.88 95 PRO A CA 1
ATOM 708 C C . PRO A 1 95 ? -9.262 -0.492 -7.9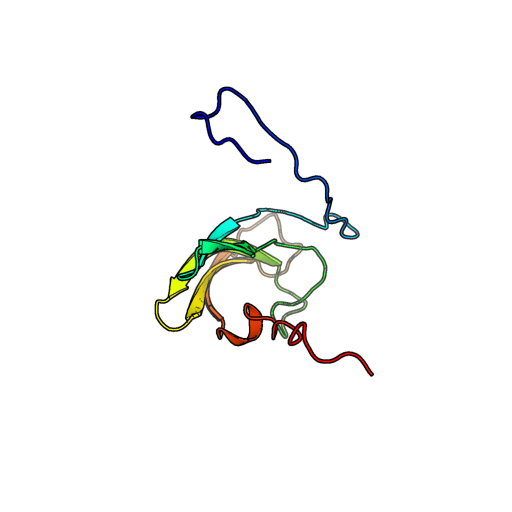00 1.00 78.88 95 PRO A C 1
ATOM 710 O O . PRO A 1 95 ? -8.544 -1.230 -7.228 1.00 78.88 95 PRO A O 1
ATOM 713 N N . GLY A 1 96 ? -10.553 -0.308 -7.610 1.00 75.81 96 GLY A N 1
ATOM 714 C CA . GLY A 1 96 ? -11.192 -0.869 -6.411 1.00 75.81 96 GLY A CA 1
ATOM 715 C C . GLY A 1 96 ? -11.145 -2.396 -6.313 1.00 75.81 96 GLY A C 1
ATOM 716 O O . GLY A 1 96 ? -11.103 -2.943 -5.216 1.00 75.81 96 GLY A O 1
ATOM 717 N N . GLU A 1 97 ? -11.069 -3.097 -7.445 1.00 78.19 97 GLU A N 1
ATOM 718 C CA . GLU A 1 97 ? -10.929 -4.560 -7.510 1.00 78.19 97 GLU A CA 1
ATOM 719 C C . GLU A 1 97 ? -9.655 -5.100 -6.837 1.00 78.19 97 GLU A C 1
ATOM 721 O O . GLU A 1 97 ? -9.627 -6.257 -6.427 1.00 78.19 97 GLU A O 1
ATOM 726 N N . PHE A 1 98 ? -8.623 -4.265 -6.666 1.00 71.12 98 PHE A N 1
ATOM 727 C CA . PHE A 1 98 ? -7.416 -4.627 -5.917 1.00 71.12 98 PHE A CA 1
ATOM 728 C C . PHE A 1 98 ? -7.631 -4.603 -4.396 1.00 71.12 98 PHE A C 1
ATOM 730 O O . PHE A 1 98 ? -6.855 -5.214 -3.662 1.00 71.12 98 PHE A O 1
ATOM 737 N N . PHE A 1 99 ? -8.666 -3.906 -3.919 1.00 69.12 99 PHE A N 1
ATOM 738 C CA . PHE A 1 99 ? -8.977 -3.752 -2.495 1.00 69.12 99 PHE A CA 1
ATOM 739 C C . PHE A 1 99 ? -10.178 -4.592 -2.064 1.00 69.12 99 PHE A C 1
ATOM 741 O O . PHE A 1 99 ? -10.202 -5.122 -0.956 1.00 69.12 99 PHE A O 1
ATOM 748 N N . LEU A 1 100 ? -11.164 -4.746 -2.945 1.00 62.62 100 LEU A N 1
ATOM 749 C CA . LEU A 1 100 ? -12.398 -5.456 -2.653 1.00 62.62 100 LEU A CA 1
ATOM 750 C C . LEU A 1 100 ? -12.218 -6.954 -2.922 1.00 62.62 100 LEU A C 1
ATOM 752 O O . LEU A 1 100 ? -12.214 -7.405 -4.068 1.00 62.62 100 LEU A O 1
ATOM 756 N N . ARG A 1 101 ? -12.123 -7.760 -1.859 1.00 56.53 101 ARG A N 1
ATOM 757 C CA . ARG A 1 101 ? -12.390 -9.200 -1.982 1.00 56.53 101 ARG A CA 1
ATOM 758 C C . ARG A 1 101 ? -13.900 -9.408 -2.118 1.00 56.53 101 ARG A C 1
ATOM 760 O O . ARG A 1 101 ? -14.647 -8.857 -1.312 1.00 56.53 101 ARG A O 1
ATOM 767 N N . PRO A 1 102 ? -14.377 -10.261 -3.041 1.00 51.88 102 PRO A N 1
ATOM 768 C CA . PRO A 1 102 ? -15.741 -10.757 -2.958 1.00 51.88 102 PRO A CA 1
ATOM 769 C C . PRO A 1 102 ? -15.894 -11.481 -1.619 1.00 51.88 102 PRO A C 1
ATOM 771 O O . PRO A 1 102 ? -15.201 -12.471 -1.374 1.00 51.88 102 PRO A O 1
ATOM 774 N N . VAL A 1 103 ? -16.776 -10.997 -0.745 1.00 52.56 103 VAL A N 1
ATOM 775 C CA . VAL A 1 103 ? -17.188 -11.756 0.439 1.00 52.56 103 VAL A CA 1
ATOM 776 C C . VAL A 1 103 ? -17.880 -13.020 -0.079 1.00 52.56 103 VAL A C 1
ATOM 778 O O . VAL A 1 103 ? -18.887 -12.902 -0.785 1.00 52.56 103 VAL A O 1
ATOM 781 N N . PRO A 1 104 ? -17.375 -14.236 0.209 1.00 50.62 104 PRO A N 1
ATOM 782 C CA . PRO A 1 104 ? -18.107 -15.447 -0.117 1.00 50.62 104 PRO A CA 1
ATOM 783 C C . PRO A 1 104 ? -19.456 -15.374 0.586 1.00 50.62 104 PRO A C 1
ATOM 785 O O . PRO A 1 104 ? -19.520 -15.171 1.799 1.00 50.62 104 PRO A O 1
ATOM 788 N N . ASN A 1 105 ? -20.533 -15.503 -0.181 1.00 48.81 105 ASN A N 1
ATOM 789 C CA . ASN A 1 105 ? -21.880 -15.448 0.355 1.00 48.81 105 ASN A CA 1
ATOM 790 C C . ASN A 1 105 ? -22.006 -16.535 1.439 1.00 48.81 105 ASN A C 1
ATOM 792 O O . ASN A 1 105 ? -21.910 -17.723 1.135 1.00 48.81 105 ASN A O 1
ATOM 796 N N . ALA A 1 106 ? -22.194 -16.145 2.705 1.00 52.97 106 ALA A N 1
ATOM 797 C CA . ALA A 1 106 ? -22.172 -17.059 3.857 1.00 52.97 106 ALA A CA 1
ATOM 798 C C . ALA A 1 106 ? -23.258 -18.162 3.805 1.00 52.97 106 ALA A C 1
ATOM 800 O O . ALA A 1 106 ? -23.266 -19.067 4.638 1.00 52.97 106 ALA A O 1
ATOM 801 N N . ASN A 1 107 ? -24.142 -18.109 2.803 1.00 49.16 107 ASN A N 1
ATOM 802 C CA . ASN A 1 107 ? -25.228 -19.052 2.561 1.00 49.16 107 ASN A CA 1
ATOM 803 C C . ASN A 1 107 ? -24.944 -20.112 1.482 1.00 49.16 107 ASN A C 1
ATOM 805 O O . ASN A 1 107 ? -25.810 -20.946 1.236 1.00 49.16 107 ASN A O 1
ATOM 809 N N . SER A 1 108 ? -23.768 -20.140 0.846 1.00 51.09 108 SER A N 1
ATOM 810 C CA . SER A 1 108 ? -23.397 -21.263 -0.026 1.00 51.09 108 SER A CA 1
ATOM 811 C C . SER A 1 108 ? -22.596 -22.305 0.757 1.00 51.09 108 SER A C 1
ATOM 813 O O . SER A 1 108 ? -21.364 -22.302 0.737 1.00 51.09 108 SER A O 1
ATOM 815 N N . ARG A 1 109 ? -23.293 -23.197 1.467 1.00 34.75 109 ARG A N 1
ATOM 816 C CA . ARG A 1 109 ? -22.736 -24.512 1.825 1.00 34.75 109 ARG A CA 1
ATOM 817 C C . ARG A 1 109 ? -23.170 -25.545 0.772 1.00 34.75 109 ARG A C 1
ATOM 819 O O . ARG A 1 109 ? -24.266 -25.383 0.236 1.00 34.75 109 ARG A O 1
ATOM 826 N N . PRO A 1 110 ? -22.318 -26.541 0.458 1.00 49.34 110 PRO A N 1
ATOM 827 C CA . PRO A 1 110 ? -22.692 -27.671 -0.391 1.00 49.34 110 PRO A CA 1
ATOM 828 C C . PRO A 1 110 ? -23.813 -28.513 0.229 1.00 49.34 110 PRO A C 1
ATOM 830 O O . PRO A 1 110 ? -23.934 -28.511 1.478 1.00 49.34 110 PRO A O 1
#

Sequence (110 aa):
MMSDDQGRTWHRSADTIVLPKRGAMEASIAELADGELVMSLRTQLGDLETDPTAEFTNLDCLFLQSGGAVVTCCATRPAWERRTPAMSLCCAVVPGEFFLRPVPNANSRP

Foldseek 3Di:
DDDPPVPPDDDDDPDDDDAPDQAFADWDWDADPVRDIDIDTQGPPDDPPDDQQKGKDFPDWAADPQQKIKTWIWIAGRPPDDPDGPIDIDIDIGDNVVVDDPDPPPPDDD

pLDDT: mean 71.01, std 10.84, range [34.75, 91.56]

Secondary structure (DSSP, 8-state):
-B-SSSSSS-B--S-----TTT--EEEEEEE-TTS-EEEEEE-SS--SSS-TT-EEEEEEEEE-TTS-EEEEEEEESSTT--SS--EEEEEEEEPGGGT-PPPP-TT---

Radius of gyration: 17.12 Å; chains: 1; bounding box: 50×39×41 Å